Protein AF-A0A453QRU5-F1 (afdb_monomer)

pLDDT: mean 87.9, std 12.33, range [52.03, 97.94]

Foldseek 3Di:
DVVQVVQWQAADDDPDGDTHGDDDPVRQVVVCPDPPRPDDDDDDDDDDDDDDDCVVVVVDPPDDDPPDDDPCVVCVVCPPNDDDDDDQADDLPDPVQDCPPADAAPPPDPAAADDFVVGDRVSADSRNPHFDDRCGPPDPVVPVVGTPHRD

Radius of gyration: 21.02 Å; Cα contacts (8 Å, |Δi|>4): 123; chains: 1; bounding box: 49×39×52 Å

Mean predicted aligned error: 7.23 Å

Organism: Aegilops tauschii subsp. strangulata (NCBI:txid200361)

Solvent-accessible surface area (backbone atoms only — not comparable to full-atom values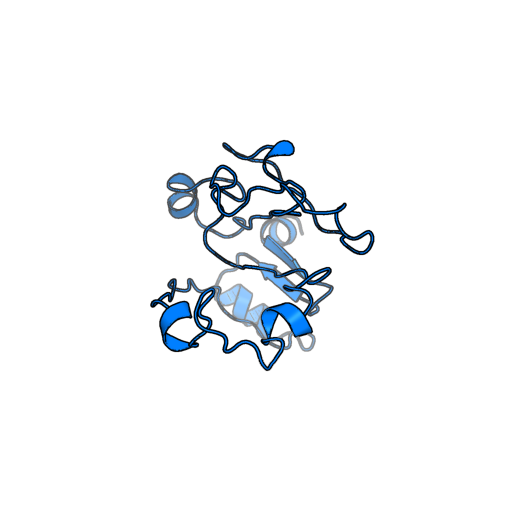): 10115 Å² total; per-residue (Å²): 110,69,64,64,60,69,27,51,61,47,79,44,76,84,92,51,83,52,69,43,64,70,68,55,70,71,54,49,57,57,52,49,68,38,91,88,44,90,80,77,78,85,90,78,89,80,83,90,84,86,74,86,58,59,81,77,64,69,73,59,95,86,72,72,66,97,85,58,80,49,70,51,65,72,51,57,71,49,66,98,62,85,86,87,83,91,74,90,52,50,71,59,88,40,76,92,46,59,39,84,91,53,62,80,68,62,87,86,67,82,73,50,55,48,60,37,56,98,28,52,72,78,56,34,50,56,56,42,69,47,38,69,67,86,64,75,90,55,59,66,77,66,50,72,80,47,59,73,23,31,54

InterPro domains:
  IPR010259 Peptidase S8 propeptide/proteinase inhibitor I9 [PF05922] (4-49)
  IPR036852 Peptidase S8/S53 domain superfamily [G3DSA:3.40.50.200] (80-151)
  IPR036852 Peptidase S8/S53 domain superfamily [SSF52743] (12-131)
  IPR037045 Peptidase S8 propeptide/proteinase inhibitor I9 superfamily [G3DSA:3.30.70.80] (1-49)
  IPR045051 Subtilisin-like protease [PTHR10795] (7-141)

Secondary structure (DSSP, 8-state):
-HHHHHHEEEEE-SSSSEEEE---HHHHHHHHTSTT-----------------TTTTT--TT---TTS--HHHHTGGGTT------SS---TTSGGG--TT--PPPTT----B--BTTB-GGG--SSS--B----TTS-HHHHHTS-SS--

Sequence (151 aa):
KDEALRSIVYSYKHGFSGFAAMLTESQAETIAKFPEVVTVKPNIFHETHTTRSWDFLDLHHNRQPAQQPGLLKKAKYGEDVIVGVIDTGIWPESRSFDDNGYGPVPARWKGKCQTGQDFNATSCNRKIIGARWYGLGISDEVLNNNYKSPR

Structure (mmCIF, N/CA/C/O backbone):
data_AF-A0A453QRU5-F1
#
_entry.id   AF-A0A453QRU5-F1
#
loop_
_atom_site.group_PDB
_atom_site.id
_atom_site.type_symbol
_atom_site.label_atom_id
_atom_site.label_alt_id
_atom_site.label_comp_id
_atom_site.label_asym_id
_atom_site.label_entity_id
_atom_site.label_seq_id
_atom_site.pdbx_PDB_ins_code
_atom_site.Cartn_x
_atom_site.Cartn_y
_atom_site.Cartn_z
_atom_site.occupancy
_atom_site.B_iso_or_equiv
_atom_site.auth_seq_id
_atom_site.auth_comp_id
_atom_site.auth_asym_id
_atom_site.auth_atom_id
_atom_site.pdbx_PDB_model_num
ATOM 1 N N . LYS A 1 1 ? -21.075 9.897 17.599 1.00 66.06 1 LYS A N 1
ATOM 2 C CA . LYS A 1 1 ? -20.902 9.817 16.123 1.00 66.06 1 LYS A CA 1
ATOM 3 C C . LYS A 1 1 ? -19.490 10.232 15.722 1.00 66.06 1 LYS A C 1
ATOM 5 O O . LYS A 1 1 ? -18.815 9.442 15.081 1.00 66.06 1 LYS A O 1
ATOM 10 N N . ASP A 1 2 ? -19.023 11.399 16.157 1.00 80.12 2 ASP A N 1
ATOM 11 C CA . ASP A 1 2 ? -17.678 11.892 15.815 1.00 80.12 2 ASP A CA 1
ATOM 12 C C . ASP A 1 2 ? -16.548 11.035 16.387 1.00 80.12 2 ASP A C 1
ATOM 14 O O . ASP A 1 2 ? -15.566 10.778 15.704 1.00 80.12 2 ASP A O 1
ATOM 18 N N . GLU A 1 3 ? -16.710 10.532 17.608 1.00 80.56 3 GLU A N 1
ATOM 19 C CA . GLU A 1 3 ? -15.751 9.615 18.230 1.00 80.56 3 GLU A CA 1
ATOM 20 C C . GLU A 1 3 ? -15.598 8.314 17.428 1.00 80.56 3 GLU A C 1
ATOM 22 O O . GLU A 1 3 ? -14.490 7.943 17.065 1.00 80.56 3 GLU A O 1
ATOM 27 N N . ALA A 1 4 ? -16.714 7.699 17.024 1.00 81.69 4 ALA A N 1
ATOM 28 C CA . ALA A 1 4 ? -16.701 6.508 16.176 1.00 81.69 4 ALA A CA 1
ATOM 29 C C . ALA A 1 4 ? -16.010 6.756 14.823 1.00 81.69 4 ALA A C 1
ATOM 31 O O . ALA A 1 4 ? -15.272 5.902 14.343 1.00 81.69 4 ALA A O 1
ATOM 32 N N . LEU A 1 5 ? -16.211 7.934 14.219 1.00 84.44 5 LEU A N 1
ATOM 33 C CA . LEU A 1 5 ? -15.529 8.306 12.976 1.00 84.44 5 LEU A CA 1
ATOM 34 C C . LEU A 1 5 ? -14.020 8.505 13.175 1.00 84.44 5 LEU A C 1
ATOM 36 O O . LEU A 1 5 ? -13.255 8.178 12.273 1.00 84.44 5 LEU A O 1
ATOM 40 N N . ARG A 1 6 ? -13.589 9.010 14.337 1.00 87.62 6 ARG A N 1
ATOM 41 C CA . ARG A 1 6 ? -12.165 9.177 14.676 1.00 87.62 6 ARG A CA 1
ATOM 42 C C . ARG A 1 6 ? -11.471 7.858 15.010 1.00 87.62 6 ARG A C 1
ATOM 44 O O . ARG A 1 6 ? -10.274 7.744 14.779 1.00 87.62 6 ARG A O 1
ATOM 51 N N . SER A 1 7 ? -12.205 6.876 15.528 1.00 91.62 7 SER A N 1
ATOM 52 C CA . SER A 1 7 ? -11.660 5.550 15.827 1.00 91.62 7 SER A CA 1
ATOM 53 C C . SER A 1 7 ? -11.362 4.726 14.575 1.00 91.62 7 SER A C 1
ATOM 55 O O . SER A 1 7 ? -10.501 3.854 14.637 1.00 91.62 7 SER A O 1
ATOM 57 N N . ILE A 1 8 ? -12.046 4.960 13.448 1.00 93.62 8 ILE A N 1
ATOM 58 C CA . ILE A 1 8 ? -11.826 4.196 12.210 1.00 93.62 8 ILE A CA 1
ATOM 59 C C . ILE A 1 8 ? -10.492 4.594 11.568 1.00 93.62 8 ILE A C 1
ATOM 61 O O . ILE A 1 8 ? -10.265 5.746 11.211 1.00 93.62 8 ILE A O 1
ATOM 65 N N . VAL A 1 9 ? -9.639 3.596 11.358 1.00 94.25 9 VAL A N 1
ATOM 66 C CA . VAL A 1 9 ? -8.303 3.716 10.763 1.00 94.25 9 VAL A CA 1
ATOM 67 C C . VAL A 1 9 ? -8.350 3.413 9.263 1.00 94.25 9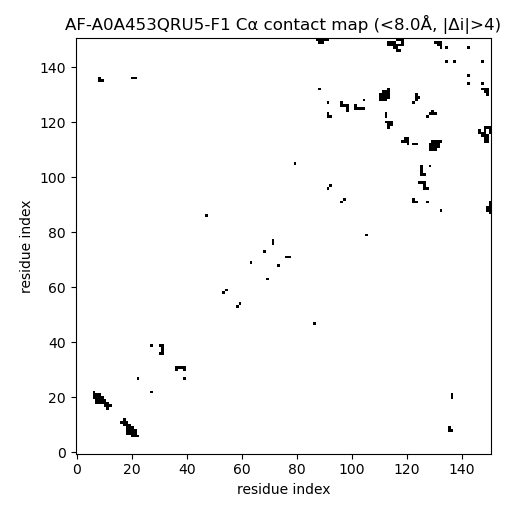 VAL A C 1
ATOM 69 O O . VAL A 1 9 ? -7.840 4.176 8.444 1.00 94.25 9 VAL A O 1
ATOM 72 N N . TYR A 1 10 ? -8.995 2.305 8.891 1.00 94.38 10 TYR A N 1
ATOM 73 C CA . TYR A 1 10 ? -9.123 1.855 7.504 1.00 94.38 10 TYR A CA 1
ATOM 74 C C . TYR A 1 10 ? -10.502 1.255 7.243 1.00 94.38 10 TYR A C 1
ATOM 76 O O . TYR A 1 10 ? -11.116 0.683 8.138 1.00 94.38 10 TYR A O 1
ATOM 84 N N . SER A 1 11 ? -10.959 1.335 5.992 1.00 94.25 11 SER A N 1
ATOM 85 C CA . SER A 1 11 ? -12.170 0.669 5.508 1.00 94.25 11 SER A CA 1
ATOM 86 C C . SER A 1 11 ? -11.838 -0.198 4.296 1.00 94.25 11 SER A C 1
ATOM 88 O O . SER A 1 11 ? -11.156 0.243 3.365 1.00 94.25 11 SER A O 1
ATOM 90 N N . TYR A 1 12 ? -12.316 -1.438 4.315 1.00 93.62 12 TYR A N 1
ATOM 91 C CA . TYR A 1 12 ? -12.047 -2.463 3.316 1.00 93.62 12 TYR A CA 1
ATOM 92 C C . TYR A 1 12 ? -13.340 -2.818 2.579 1.00 93.62 12 TYR A C 1
ATOM 94 O O . TYR A 1 12 ? -14.382 -3.026 3.198 1.00 93.62 12 TYR A O 1
ATOM 102 N N . LYS A 1 13 ? -13.262 -2.871 1.242 1.00 94.19 13 LYS A N 1
ATOM 103 C CA . LYS A 1 13 ? -14.415 -3.184 0.377 1.00 94.19 13 LYS A CA 1
ATOM 104 C C . LYS A 1 13 ? -14.139 -4.159 -0.768 1.00 94.19 13 LYS A C 1
ATOM 106 O O . LYS A 1 13 ? -15.075 -4.635 -1.393 1.00 94.19 13 LYS A O 1
ATOM 111 N N . HIS A 1 14 ? -12.870 -4.390 -1.111 1.00 88.69 14 HIS A N 1
ATOM 112 C CA . HIS A 1 14 ? -12.501 -5.137 -2.320 1.00 88.69 14 HIS A CA 1
ATOM 113 C C . HIS A 1 14 ? -12.076 -6.583 -2.044 1.00 88.69 14 HIS A C 1
ATOM 115 O O . HIS A 1 14 ? -12.428 -7.457 -2.823 1.00 88.69 14 HIS A O 1
ATOM 121 N N . GLY A 1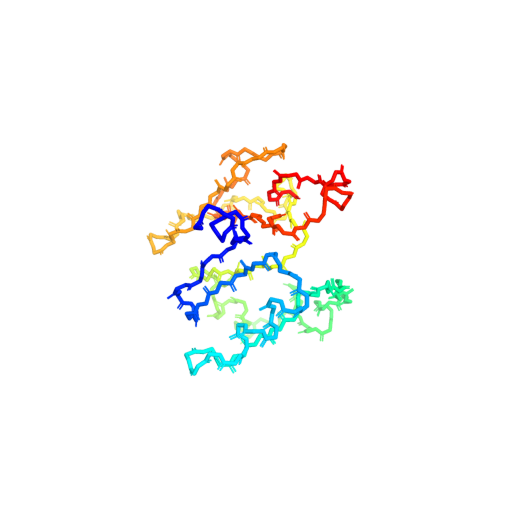 15 ? -11.326 -6.838 -0.965 1.00 88.06 15 GLY A N 1
ATOM 122 C CA . GLY A 1 15 ? -10.946 -8.201 -0.564 1.00 88.06 15 GLY A CA 1
ATOM 123 C C . GLY A 1 15 ? -11.945 -8.829 0.408 1.00 88.06 15 GLY A C 1
ATOM 124 O O . GLY A 1 15 ? -12.272 -10.003 0.306 1.00 88.06 15 GLY A O 1
ATOM 125 N N . PHE A 1 16 ? -12.453 -8.019 1.330 1.00 91.12 16 PHE A N 1
ATOM 126 C CA . PHE A 1 16 ? -13.510 -8.358 2.272 1.00 91.12 16 PHE A CA 1
ATOM 127 C C . PHE A 1 16 ? -14.221 -7.066 2.690 1.00 91.12 16 PHE A C 1
ATOM 129 O O . PHE A 1 16 ? -13.687 -5.970 2.487 1.00 91.12 16 PHE A O 1
ATOM 136 N N . SER A 1 17 ? -15.417 -7.202 3.261 1.00 95.31 17 SER A N 1
ATOM 137 C CA . SER A 1 17 ? -16.157 -6.085 3.852 1.00 95.31 17 SER A CA 1
ATOM 138 C C . SER A 1 17 ? -15.771 -5.956 5.319 1.00 95.31 17 SER A C 1
ATOM 140 O O . SER A 1 17 ? -16.009 -6.876 6.097 1.00 95.31 17 SER A O 1
ATOM 142 N N . GLY A 1 18 ? -15.151 -4.841 5.700 1.00 95.50 18 GLY A N 1
ATOM 143 C CA . GLY A 1 18 ? -14.717 -4.635 7.080 1.00 95.50 18 GLY A CA 1
ATOM 144 C C . GLY A 1 18 ? -14.012 -3.305 7.302 1.00 95.50 18 GLY A C 1
ATOM 145 O O . GLY A 1 18 ? -13.910 -2.472 6.400 1.00 95.50 18 GLY A O 1
ATOM 146 N N . PHE A 1 19 ? -13.502 -3.105 8.512 1.00 95.25 19 PHE A N 1
ATOM 147 C CA . PHE A 1 19 ? -12.741 -1.918 8.890 1.00 95.25 19 PHE A CA 1
ATOM 148 C C . PHE A 1 19 ? -11.707 -2.259 9.967 1.00 95.25 19 PHE A C 1
ATOM 150 O O . PHE A 1 19 ? -11.834 -3.265 10.661 1.00 95.25 19 PHE A O 1
ATOM 157 N N . ALA A 1 20 ? -10.687 -1.415 10.095 1.00 95.31 20 ALA A N 1
ATOM 158 C CA . ALA A 1 20 ? -9.777 -1.402 11.236 1.00 95.31 20 ALA A CA 1
ATOM 159 C C . ALA A 1 20 ? -10.091 -0.170 12.085 1.00 95.31 20 ALA A C 1
ATOM 161 O O . ALA A 1 20 ? -10.331 0.905 11.529 1.00 95.31 20 ALA A O 1
ATOM 162 N N . ALA A 1 21 ? -10.098 -0.316 13.408 1.00 95.75 21 ALA A N 1
ATOM 163 C CA . ALA A 1 21 ? -10.388 0.777 14.326 1.00 95.75 21 ALA A CA 1
ATOM 164 C C . ALA A 1 21 ? -9.571 0.679 15.618 1.00 95.75 21 ALA A C 1
ATOM 166 O O . ALA A 1 21 ? -9.268 -0.417 16.084 1.00 95.75 21 ALA A O 1
ATOM 167 N N . MET A 1 22 ? -9.266 1.837 16.202 1.00 94.31 22 MET A N 1
ATOM 168 C CA . MET A 1 22 ? -8.706 1.957 17.546 1.00 94.31 22 MET A CA 1
ATOM 169 C C . MET A 1 22 ? -9.847 1.866 18.558 1.00 94.31 22 MET A C 1
ATOM 171 O O . MET A 1 22 ? -10.704 2.751 18.613 1.00 94.31 22 MET A O 1
ATOM 175 N N . LEU A 1 23 ? -9.868 0.779 19.323 1.00 94.44 23 LEU A N 1
ATOM 176 C CA . LEU A 1 23 ? -10.936 0.440 20.258 1.00 94.44 23 LEU A CA 1
ATOM 177 C C . LEU A 1 23 ? -10.340 -0.028 21.584 1.00 94.44 23 LEU A C 1
ATOM 179 O O . LEU A 1 23 ? -9.265 -0.630 21.607 1.00 94.44 23 LEU A O 1
ATOM 183 N N . THR A 1 24 ? -11.063 0.197 22.677 1.00 95.12 24 THR A N 1
ATOM 184 C CA . THR A 1 24 ? -10.803 -0.521 23.928 1.00 95.12 24 THR A CA 1
ATOM 185 C C . THR A 1 24 ? -11.233 -1.981 23.794 1.00 95.12 24 THR A C 1
ATOM 187 O O . THR A 1 24 ? -12.058 -2.331 22.947 1.00 95.12 24 THR A O 1
ATOM 190 N N . GLU A 1 25 ? -10.728 -2.842 24.674 1.00 95.44 25 GLU A N 1
ATOM 191 C CA . GLU A 1 25 ? -11.119 -4.256 24.716 1.00 95.44 25 GLU A CA 1
ATOM 192 C C . GLU A 1 25 ? -12.639 -4.424 24.888 1.00 95.44 25 GLU A C 1
ATOM 194 O O . GLU A 1 25 ? -13.283 -5.120 24.107 1.00 95.44 25 GLU A O 1
ATOM 199 N N . SER A 1 26 ? -13.251 -3.663 25.800 1.00 96.69 26 SER A N 1
ATOM 200 C CA . SER A 1 26 ? -14.706 -3.669 26.018 1.00 96.69 26 SER A CA 1
ATOM 201 C C . SER A 1 26 ? -15.522 -3.223 24.794 1.00 96.69 26 SER A C 1
ATOM 203 O O . SER A 1 26 ? -16.605 -3.756 24.527 1.00 96.69 26 SER A O 1
ATOM 205 N N . GLN A 1 27 ? -15.016 -2.257 24.018 1.00 95.50 27 GLN A N 1
ATOM 206 C CA . GLN A 1 27 ? -15.640 -1.836 22.762 1.00 95.50 27 GLN A CA 1
ATOM 207 C C . GLN A 1 27 ? -15.528 -2.934 21.700 1.00 95.50 27 GLN A C 1
ATOM 209 O O . GLN A 1 27 ? -16.513 -3.226 21.019 1.00 95.50 27 GLN A O 1
ATOM 214 N N . ALA A 1 28 ? -14.360 -3.571 21.585 1.00 96.62 28 ALA A N 1
ATOM 215 C CA . ALA A 1 28 ? -14.134 -4.677 20.660 1.00 96.62 28 ALA A CA 1
ATOM 216 C C . ALA A 1 28 ? -15.041 -5.881 20.974 1.00 96.62 28 ALA A C 1
ATOM 218 O O . ALA A 1 28 ? -15.666 -6.423 20.062 1.00 96.62 28 ALA A O 1
ATOM 219 N N . GLU A 1 29 ? -15.201 -6.241 22.251 1.00 96.88 29 GLU A N 1
ATOM 220 C CA . GLU A 1 29 ? -16.129 -7.291 22.696 1.00 96.88 29 GLU A CA 1
ATOM 221 C C . GLU A 1 29 ? -17.589 -6.965 22.376 1.00 96.88 29 GLU A C 1
ATOM 223 O O . GLU A 1 29 ? -18.370 -7.846 22.018 1.00 96.88 29 GLU A O 1
ATOM 228 N N . THR A 1 30 ? -17.976 -5.696 22.513 1.00 96.38 30 THR A N 1
ATOM 229 C CA . THR A 1 30 ? -19.334 -5.253 22.183 1.00 96.38 30 THR A CA 1
ATOM 230 C C . THR A 1 30 ? -19.586 -5.371 20.682 1.00 96.38 30 THR A C 1
ATOM 232 O O . THR A 1 30 ? -20.622 -5.892 20.275 1.00 96.38 30 THR A O 1
ATOM 235 N N . ILE A 1 31 ? -18.624 -4.951 19.855 1.00 95.62 31 ILE A N 1
ATOM 236 C CA . ILE A 1 31 ? -18.704 -5.058 18.393 1.00 95.62 31 ILE A CA 1
ATOM 237 C C . ILE A 1 31 ? -18.735 -6.525 17.946 1.00 95.62 31 ILE A C 1
ATOM 239 O O . ILE A 1 31 ? -19.513 -6.875 17.063 1.00 95.62 31 ILE A O 1
ATOM 243 N N . ALA A 1 32 ? -17.961 -7.400 18.588 1.00 96.88 32 ALA A N 1
ATOM 244 C CA . ALA A 1 32 ? -17.925 -8.826 18.266 1.00 96.88 32 ALA A CA 1
ATOM 245 C C . ALA A 1 32 ? -19.270 -9.551 18.470 1.00 96.88 32 ALA A C 1
ATOM 247 O O . ALA A 1 32 ? -19.459 -10.635 17.926 1.00 96.88 32 ALA A O 1
ATOM 248 N N . LYS A 1 33 ? -20.201 -8.976 19.245 1.00 97.50 33 LYS A N 1
ATOM 249 C CA . LYS A 1 33 ? -21.534 -9.549 19.501 1.00 97.50 33 LYS A CA 1
ATOM 250 C C . LYS A 1 33 ? -22.569 -9.199 18.429 1.00 97.50 33 LYS A C 1
ATOM 252 O O . LYS A 1 33 ? -23.662 -9.760 18.459 1.00 97.50 33 LYS A O 1
ATOM 257 N N . PHE A 1 34 ? -22.271 -8.270 17.518 1.00 97.06 34 PHE A N 1
ATOM 258 C CA . PHE A 1 34 ? -23.209 -7.920 16.452 1.00 97.06 34 PHE A CA 1
ATOM 259 C C . PHE A 1 34 ? -23.325 -9.069 15.441 1.00 97.06 34 PHE A C 1
ATOM 261 O O . PHE A 1 34 ? -22.298 -9.587 15.004 1.00 97.06 34 PHE A O 1
ATOM 268 N N . PRO A 1 35 ? -24.546 -9.455 15.031 1.00 96.88 35 PRO A N 1
ATOM 269 C CA . PRO A 1 35 ? -24.753 -10.590 14.131 1.00 96.88 35 PRO A CA 1
ATOM 270 C C . PRO A 1 35 ? -24.112 -10.401 12.746 1.00 96.88 35 PRO A C 1
ATOM 272 O O . PRO A 1 35 ? -23.801 -11.382 12.075 1.00 96.88 35 PRO A O 1
ATOM 275 N N . GLU A 1 36 ? -23.870 -9.161 12.318 1.00 96.69 36 GLU A N 1
ATOM 276 C CA . GLU A 1 36 ? -23.186 -8.833 11.064 1.00 96.69 36 GLU A CA 1
ATOM 277 C C . GLU A 1 36 ? -21.651 -8.926 11.161 1.00 96.69 36 GLU A C 1
ATOM 279 O O . GLU A 1 36 ? -20.960 -8.888 10.138 1.00 96.69 36 GLU A O 1
ATOM 284 N N . VAL A 1 37 ? -21.094 -9.036 12.372 1.00 96.81 37 VAL A N 1
ATOM 285 C CA . VAL A 1 37 ? -19.648 -9.114 12.600 1.00 96.81 37 VAL A CA 1
ATOM 286 C C . VAL A 1 37 ? -19.212 -10.573 12.636 1.00 96.81 37 VAL A C 1
ATOM 288 O O . VAL A 1 37 ? -19.449 -11.300 13.592 1.00 96.81 37 VAL A O 1
ATOM 291 N N . VAL A 1 38 ? -18.512 -10.997 11.583 1.00 96.50 38 VAL A N 1
ATOM 292 C CA . VAL A 1 38 ? -18.022 -12.380 11.458 1.00 96.50 38 VAL A CA 1
ATOM 293 C C . VAL A 1 38 ? -16.866 -12.667 12.422 1.00 96.50 38 VAL A C 1
ATOM 295 O O . VAL A 1 38 ? -16.780 -13.749 12.996 1.00 96.50 38 VAL A O 1
ATOM 298 N N . THR A 1 39 ? -15.931 -11.726 12.577 1.00 95.88 39 THR A N 1
ATOM 299 C CA . THR A 1 39 ? -14.776 -11.872 13.472 1.00 95.88 39 THR A CA 1
ATOM 300 C C . THR A 1 39 ? -14.192 -10.511 13.836 1.00 95.88 39 THR A C 1
ATOM 302 O O . THR A 1 39 ? -14.173 -9.594 13.014 1.00 95.88 39 THR A O 1
ATOM 305 N N . VAL A 1 40 ? -13.672 -10.406 15.058 1.00 96.81 40 VAL A N 1
ATOM 306 C CA . VAL A 1 40 ? -12.813 -9.309 15.512 1.00 96.81 40 VAL A CA 1
ATOM 307 C C . VAL A 1 40 ? -11.462 -9.912 15.880 1.00 96.81 40 VAL A C 1
ATOM 309 O O . VAL A 1 40 ? -11.404 -10.910 16.597 1.00 96.81 40 VAL A O 1
ATOM 312 N N . LYS A 1 41 ? -10.375 -9.332 15.366 1.00 95.25 41 LYS A N 1
ATOM 313 C CA . LYS A 1 41 ? -9.005 -9.777 15.643 1.00 95.25 41 LYS A CA 1
ATOM 314 C C . LYS A 1 41 ? -8.141 -8.583 16.045 1.00 95.25 41 LYS A C 1
ATOM 316 O O . LYS A 1 41 ? -8.254 -7.540 15.398 1.00 95.25 41 LYS A O 1
ATOM 321 N N . PRO A 1 42 ? -7.287 -8.718 17.074 1.00 94.56 42 PRO A N 1
ATOM 322 C CA . PRO A 1 42 ? -6.352 -7.663 17.438 1.00 94.56 42 PRO A CA 1
ATOM 323 C C . PRO A 1 42 ? -5.317 -7.456 16.327 1.00 94.56 42 PRO A C 1
ATOM 325 O O . PRO A 1 42 ? -4.928 -8.402 15.639 1.00 94.56 42 PRO A O 1
ATOM 328 N N . ASN A 1 43 ? -4.866 -6.211 16.165 1.00 91.38 43 ASN A N 1
ATOM 329 C CA . ASN A 1 43 ? -3.744 -5.894 15.288 1.00 91.38 43 ASN A CA 1
ATOM 330 C C . ASN A 1 43 ? -2.441 -6.442 15.891 1.00 91.38 43 ASN A C 1
ATOM 332 O O . ASN A 1 43 ? -2.205 -6.270 17.086 1.00 91.38 43 ASN A O 1
ATOM 336 N N . ILE A 1 44 ? -1.598 -7.072 15.071 1.00 90.31 44 ILE A N 1
ATOM 337 C CA . ILE A 1 44 ? -0.323 -7.661 15.500 1.00 90.31 44 ILE A CA 1
ATOM 338 C C . ILE A 1 44 ? 0.813 -7.226 14.574 1.00 90.31 44 ILE A C 1
ATOM 340 O O . ILE A 1 44 ? 0.604 -7.009 13.381 1.00 90.31 44 ILE A O 1
ATOM 344 N N . PHE A 1 45 ? 2.022 -7.118 15.126 1.00 86.38 45 PHE A N 1
ATOM 345 C CA . PHE A 1 45 ? 3.239 -6.917 14.341 1.00 86.38 45 PHE A CA 1
ATOM 346 C C . PHE A 1 45 ? 3.788 -8.262 13.863 1.00 86.38 45 PHE A C 1
ATOM 348 O O . PHE A 1 45 ? 3.724 -9.262 14.577 1.00 86.38 45 PHE A O 1
ATOM 355 N N . HIS A 1 46 ? 4.342 -8.270 12.653 1.00 87.19 46 HIS A N 1
ATOM 356 C CA . HIS A 1 46 ? 5.010 -9.427 12.072 1.00 87.19 46 HIS A CA 1
ATOM 357 C C . HIS A 1 46 ? 6.495 -9.131 11.879 1.00 87.19 46 HIS A C 1
ATOM 359 O O . HIS A 1 46 ? 6.866 -8.019 11.508 1.00 87.19 46 HIS A O 1
ATOM 365 N N . GLU A 1 47 ? 7.331 -10.141 12.104 1.00 84.50 47 GLU A N 1
ATOM 366 C CA . GLU A 1 47 ? 8.769 -10.062 11.856 1.00 84.50 47 GLU A CA 1
ATOM 367 C C . GLU A 1 47 ? 9.094 -10.411 10.400 1.00 84.50 47 GLU A C 1
ATOM 369 O O . GLU A 1 47 ? 8.444 -11.259 9.771 1.00 84.50 47 GLU A O 1
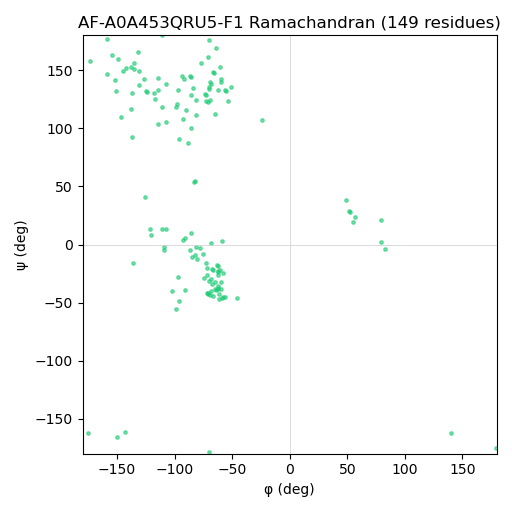ATOM 374 N N . THR A 1 48 ? 10.109 -9.746 9.852 1.00 83.06 48 THR A N 1
ATOM 375 C CA . THR A 1 48 ? 10.591 -10.008 8.499 1.00 83.06 48 THR A CA 1
ATOM 376 C C . THR A 1 48 ? 11.338 -11.336 8.461 1.00 83.06 48 THR A C 1
ATOM 378 O O . THR A 1 48 ? 12.253 -11.597 9.238 1.00 83.06 48 THR A O 1
ATOM 381 N N . HIS A 1 49 ? 10.954 -12.193 7.521 1.00 76.00 49 HIS A N 1
ATOM 382 C CA . HIS A 1 49 ? 11.579 -13.493 7.324 1.00 76.00 49 HIS A CA 1
ATOM 383 C C . HIS A 1 49 ? 12.265 -13.504 5.961 1.00 76.00 49 HIS A C 1
ATOM 385 O O . HIS A 1 49 ? 11.597 -13.640 4.939 1.00 76.00 49 HIS A O 1
ATOM 391 N N . THR A 1 50 ? 13.594 -13.382 5.914 1.00 67.44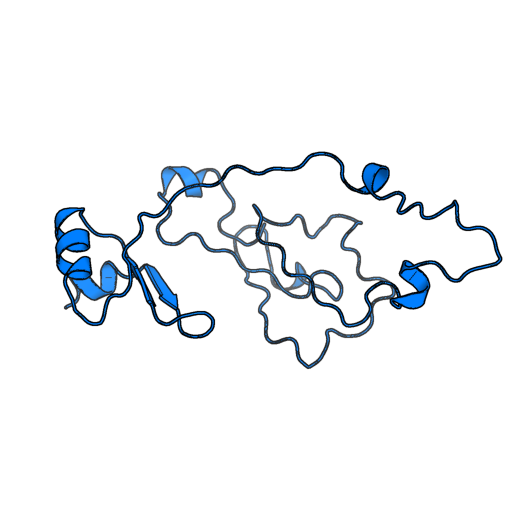 50 THR A N 1
ATOM 392 C CA . THR A 1 50 ? 14.331 -13.590 4.658 1.00 67.44 50 THR A CA 1
ATOM 393 C C . THR A 1 50 ? 15.611 -14.383 4.880 1.00 67.44 50 THR A C 1
ATOM 395 O O . THR A 1 50 ? 16.548 -13.911 5.522 1.00 67.44 50 THR A O 1
ATOM 398 N N . THR A 1 51 ? 15.685 -15.566 4.277 1.00 55.94 51 THR A N 1
ATOM 399 C CA . THR A 1 51 ? 16.923 -16.324 4.080 1.00 55.94 51 THR A CA 1
ATOM 400 C C . THR A 1 51 ? 17.071 -16.605 2.582 1.00 55.94 51 THR A C 1
ATOM 402 O O . THR A 1 51 ? 16.115 -16.970 1.905 1.00 55.94 51 THR A O 1
ATOM 405 N N . ARG A 1 52 ? 18.263 -16.321 2.041 1.00 57.84 52 ARG A N 1
ATOM 406 C CA . ARG A 1 52 ? 18.694 -16.480 0.635 1.00 57.84 52 ARG A CA 1
ATOM 407 C C . ARG A 1 52 ? 17.906 -17.538 -0.170 1.00 57.84 52 ARG A C 1
ATOM 409 O O . ARG A 1 52 ? 18.138 -18.729 0.002 1.00 57.84 52 ARG A O 1
ATOM 416 N N . SER A 1 53 ? 17.046 -17.111 -1.100 1.00 63.88 53 SER A N 1
ATOM 417 C CA . SER A 1 53 ? 16.161 -18.013 -1.861 1.00 63.88 53 SER A CA 1
ATOM 418 C C . SER A 1 53 ? 16.678 -18.420 -3.249 1.00 63.88 53 SER A C 1
ATOM 420 O O . SER A 1 53 ? 16.353 -19.502 -3.724 1.00 63.88 53 SER A O 1
ATOM 422 N N . TRP A 1 54 ? 17.489 -17.596 -3.921 1.00 60.78 54 TRP A N 1
ATOM 423 C CA . TRP A 1 54 ? 17.826 -17.825 -5.337 1.00 60.78 54 TRP A CA 1
ATOM 424 C C . TRP A 1 54 ? 18.747 -19.025 -5.580 1.00 60.78 54 TRP A C 1
ATOM 426 O O . TRP A 1 54 ? 18.482 -19.806 -6.492 1.00 60.78 54 TRP A O 1
ATOM 436 N N . ASP A 1 55 ? 19.775 -19.206 -4.744 1.00 60.09 55 ASP A N 1
ATOM 437 C CA . ASP A 1 55 ? 20.672 -20.370 -4.822 1.00 60.09 55 ASP A CA 1
ATOM 438 C C . ASP A 1 55 ? 19.925 -21.675 -4.504 1.00 60.09 55 ASP A C 1
ATOM 440 O O . ASP A 1 55 ? 20.220 -22.716 -5.081 1.00 60.09 55 ASP A O 1
ATOM 444 N N . PHE A 1 56 ? 18.919 -21.615 -3.624 1.00 65.94 56 PHE A N 1
ATOM 445 C CA . PHE A 1 56 ? 18.083 -22.763 -3.269 1.00 65.94 56 PHE A CA 1
ATOM 446 C C . PHE A 1 56 ? 17.183 -23.222 -4.429 1.00 65.94 56 PHE A C 1
ATOM 448 O O . PHE A 1 56 ? 16.872 -24.404 -4.535 1.00 65.94 56 PHE A O 1
ATOM 455 N N . LEU A 1 57 ? 16.773 -22.303 -5.311 1.00 68.00 57 LEU A N 1
ATOM 456 C CA . LEU A 1 57 ? 15.839 -22.583 -6.407 1.00 68.00 57 LEU A CA 1
ATOM 457 C C . LEU A 1 57 ? 16.521 -22.958 -7.737 1.00 68.00 57 LEU A C 1
ATOM 459 O O . LEU A 1 57 ? 15.820 -23.120 -8.734 1.00 68.00 57 LEU A O 1
ATOM 463 N N . ASP A 1 58 ? 17.857 -23.068 -7.776 1.00 65.31 58 ASP A N 1
ATOM 464 C CA . ASP A 1 58 ? 18.655 -23.402 -8.976 1.00 65.31 58 ASP A CA 1
ATOM 465 C C . ASP A 1 58 ? 18.344 -22.504 -10.200 1.00 65.31 58 ASP A C 1
ATOM 467 O O . ASP A 1 58 ? 18.486 -22.878 -11.367 1.00 65.31 58 ASP A O 1
ATOM 471 N N . LEU A 1 59 ? 17.911 -21.261 -9.949 1.00 66.56 59 LEU A N 1
ATOM 472 C CA . LEU A 1 59 ? 17.582 -20.273 -10.982 1.00 66.56 59 LEU A CA 1
ATOM 473 C C . LEU A 1 59 ? 18.851 -19.571 -11.492 1.00 66.56 59 LEU A C 1
ATOM 475 O O . LEU A 1 59 ? 18.969 -18.346 -11.478 1.00 66.56 59 LEU A O 1
ATOM 479 N N . HIS A 1 60 ? 19.833 -20.348 -11.942 1.00 62.69 60 HIS A N 1
ATOM 480 C CA . HIS A 1 60 ? 21.098 -19.814 -12.432 1.00 62.69 60 HIS A CA 1
ATOM 481 C C . HIS A 1 60 ? 20.936 -19.104 -13.784 1.00 62.69 60 HIS A C 1
ATOM 483 O O . HIS A 1 60 ? 20.568 -19.716 -14.789 1.00 62.69 60 HIS A O 1
ATOM 489 N N . HIS A 1 61 ? 21.326 -17.827 -13.846 1.00 56.88 61 HIS A N 1
ATOM 490 C CA . HIS A 1 61 ? 21.370 -17.061 -15.098 1.00 56.88 61 HIS A CA 1
ATOM 491 C C . HIS A 1 61 ? 22.347 -17.635 -16.143 1.00 56.88 61 HIS A C 1
ATOM 493 O O . HIS A 1 61 ? 22.140 -17.426 -17.335 1.00 56.88 61 HIS A O 1
ATOM 499 N N . ASN A 1 62 ? 23.364 -18.398 -15.717 1.00 55.19 62 ASN A N 1
ATOM 500 C CA . ASN A 1 62 ? 24.511 -18.770 -16.559 1.00 55.19 62 ASN A CA 1
ATOM 501 C C . ASN A 1 62 ? 24.706 -20.288 -16.765 1.00 55.19 62 ASN A C 1
ATOM 503 O O . ASN A 1 62 ? 25.736 -20.692 -17.300 1.00 55.19 62 ASN A O 1
ATOM 507 N N . ARG A 1 63 ? 23.769 -21.149 -16.334 1.00 53.00 63 ARG A N 1
ATOM 508 C CA . ARG A 1 63 ? 23.919 -22.623 -16.407 1.00 53.00 63 ARG A CA 1
ATOM 509 C C . ARG A 1 63 ? 22.770 -23.337 -17.122 1.00 53.00 63 ARG A C 1
ATOM 511 O O . ARG A 1 63 ? 22.344 -24.403 -16.693 1.00 53.00 63 ARG A O 1
ATOM 518 N N . GLN A 1 64 ? 22.256 -22.789 -18.219 1.00 55.72 64 GLN A N 1
ATOM 519 C CA . GLN A 1 64 ? 21.312 -23.550 -19.045 1.00 55.72 64 GLN A CA 1
ATOM 520 C C . GLN A 1 64 ? 22.034 -24.197 -20.233 1.00 55.72 64 GLN A C 1
ATOM 522 O O . GLN A 1 64 ? 22.631 -23.477 -21.035 1.00 55.72 64 GLN A O 1
ATOM 527 N N . PRO A 1 65 ? 21.994 -25.539 -20.370 1.00 52.03 65 PRO A N 1
ATOM 528 C CA . PRO A 1 65 ? 22.461 -26.200 -21.578 1.00 52.03 65 PRO A CA 1
ATOM 529 C C . PRO A 1 65 ? 21.656 -25.703 -22.783 1.00 52.03 65 PRO A C 1
ATOM 531 O O . PRO A 1 65 ? 20.446 -25.499 -22.694 1.00 52.03 65 PRO A O 1
ATOM 534 N N . ALA A 1 66 ? 22.328 -25.551 -23.926 1.00 57.69 66 ALA A N 1
ATOM 535 C CA . ALA A 1 66 ? 21.831 -24.932 -25.161 1.00 57.69 66 ALA A CA 1
ATOM 536 C C . ALA A 1 66 ? 20.566 -25.568 -25.795 1.00 57.69 66 ALA A C 1
ATOM 538 O O . ALA A 1 66 ? 20.148 -25.148 -26.870 1.00 57.69 66 ALA A O 1
ATOM 539 N N . GLN A 1 67 ? 19.958 -26.580 -25.170 1.00 54.47 67 GLN A N 1
ATOM 540 C CA . GLN A 1 67 ? 18.940 -27.446 -25.775 1.00 54.47 67 GLN A CA 1
ATOM 541 C C . GLN A 1 67 ? 17.512 -27.249 -25.229 1.00 54.47 67 GLN A C 1
ATOM 543 O O . GLN A 1 67 ? 16.579 -27.833 -25.771 1.00 54.47 67 GLN A O 1
ATOM 548 N N . GLN A 1 68 ? 17.289 -26.413 -24.206 1.00 55.56 68 GLN A N 1
ATOM 549 C CA . GLN A 1 68 ? 15.941 -26.104 -23.698 1.00 55.56 68 GLN A CA 1
ATOM 550 C C . GLN A 1 68 ? 15.807 -24.601 -23.412 1.00 55.56 68 GLN A C 1
ATOM 552 O O . GLN A 1 68 ? 16.651 -24.048 -22.707 1.00 55.56 68 GLN A O 1
ATOM 557 N N . PRO A 1 69 ? 14.750 -23.911 -23.888 1.00 61.38 69 PRO A N 1
ATOM 558 C CA . PRO A 1 69 ? 14.460 -22.575 -23.390 1.00 61.38 69 PRO A CA 1
ATOM 559 C C . PRO A 1 69 ? 14.084 -22.709 -21.912 1.00 61.38 69 PRO A C 1
ATOM 561 O O . PRO A 1 69 ? 13.060 -23.315 -21.586 1.00 61.38 69 PRO A O 1
ATOM 564 N N . GLY A 1 70 ? 14.922 -22.205 -21.009 1.00 74.62 70 GLY A N 1
ATOM 565 C CA . GLY A 1 70 ? 14.628 -22.287 -19.584 1.00 74.62 70 GLY A CA 1
ATOM 566 C C . GLY A 1 70 ? 13.391 -21.500 -19.181 1.00 74.62 70 GLY A C 1
ATOM 567 O O . GLY A 1 70 ? 12.859 -20.697 -19.953 1.00 74.62 70 GLY A O 1
ATOM 568 N N . LEU A 1 71 ? 12.949 -21.730 -17.943 1.00 80.00 71 LEU A N 1
ATOM 569 C CA . LEU A 1 71 ? 11.724 -21.165 -17.370 1.00 80.00 71 LEU A CA 1
ATOM 570 C C . LEU A 1 71 ? 11.577 -19.662 -17.645 1.00 80.00 71 LEU A C 1
ATOM 572 O O . LEU A 1 71 ? 10.526 -19.231 -18.105 1.00 80.00 71 LEU A O 1
ATOM 576 N N . LEU A 1 72 ? 12.649 -18.886 -17.450 1.00 78.75 72 LEU A N 1
ATOM 577 C CA . LEU A 1 72 ? 12.651 -17.441 -17.682 1.00 78.75 72 LEU A CA 1
ATOM 578 C C . LEU A 1 72 ? 12.286 -17.082 -19.126 1.00 78.75 72 LEU A C 1
ATOM 580 O O . LEU A 1 72 ? 11.419 -16.246 -19.345 1.00 78.75 72 LEU A O 1
ATOM 584 N N . LYS A 1 73 ? 12.873 -17.757 -20.119 1.00 82.00 73 LYS A N 1
ATOM 585 C CA . LYS A 1 73 ? 12.564 -17.497 -21.531 1.00 82.00 73 LYS A CA 1
ATOM 586 C C . LYS A 1 73 ? 11.139 -17.936 -21.882 1.00 82.00 73 LYS A C 1
ATOM 588 O O . LYS A 1 73 ? 10.443 -17.212 -22.588 1.00 82.00 73 LYS A O 1
ATOM 593 N N . LYS A 1 74 ? 10.684 -19.085 -21.364 1.00 85.00 74 LYS A N 1
ATOM 594 C CA . LYS A 1 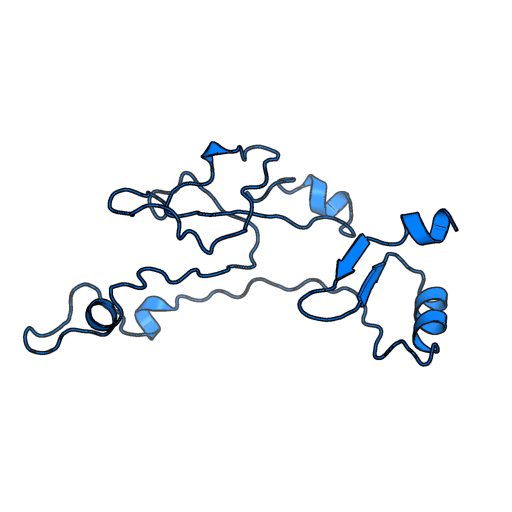74 ? 9.303 -19.575 -21.555 1.00 85.00 74 LYS A CA 1
ATOM 595 C C . LYS A 1 74 ? 8.262 -18.627 -20.946 1.00 85.00 74 LYS A C 1
ATOM 597 O O . LYS A 1 74 ? 7.222 -18.405 -21.554 1.00 85.00 74 LYS A O 1
ATOM 602 N N . ALA A 1 75 ? 8.565 -18.034 -19.794 1.00 84.94 75 ALA A N 1
ATOM 603 C CA . ALA A 1 75 ? 7.712 -17.072 -19.100 1.00 84.94 75 ALA A CA 1
ATOM 604 C C . ALA A 1 75 ? 7.891 -15.623 -19.590 1.00 84.94 75 ALA A C 1
ATOM 606 O O . ALA A 1 75 ? 7.413 -14.703 -18.929 1.00 84.94 75 ALA A O 1
ATOM 607 N N . LYS A 1 76 ? 8.621 -15.396 -20.695 1.00 86.75 76 LYS A N 1
ATOM 608 C CA . LYS A 1 76 ? 8.974 -14.054 -21.193 1.00 86.75 76 LYS A CA 1
ATOM 609 C C . LYS A 1 76 ? 9.553 -13.143 -20.103 1.00 86.75 76 LYS A C 1
ATOM 611 O O . LYS A 1 76 ? 9.246 -11.963 -20.031 1.00 86.75 76 LYS A O 1
ATOM 616 N N . TYR A 1 77 ? 10.358 -13.711 -19.212 1.00 84.19 77 TYR A N 1
ATOM 617 C CA . TYR A 1 77 ? 10.985 -13.021 -18.084 1.00 84.19 77 TYR A CA 1
ATOM 618 C C . TYR A 1 77 ? 9.987 -12.313 -17.145 1.00 84.19 77 TYR A C 1
ATOM 620 O O . TYR A 1 77 ? 10.367 -11.390 -16.430 1.00 84.19 77 TYR A O 1
ATOM 628 N N . GLY A 1 78 ? 8.723 -12.755 -17.121 1.00 86.69 78 GLY A N 1
ATOM 629 C CA . GLY A 1 78 ? 7.666 -12.126 -16.328 1.00 86.69 78 GLY A CA 1
ATOM 630 C C . GLY A 1 78 ? 7.077 -10.864 -16.964 1.00 86.69 78 GLY A C 1
ATOM 631 O O . GLY A 1 78 ? 6.503 -10.044 -16.251 1.00 86.69 78 GLY A O 1
ATOM 632 N N . GLU A 1 79 ? 7.218 -10.685 -18.281 1.00 84.75 79 GLU A N 1
ATOM 633 C CA . GLU A 1 79 ? 6.567 -9.601 -19.022 1.00 84.75 79 GLU A CA 1
ATOM 634 C C . GLU A 1 79 ? 5.054 -9.546 -18.729 1.00 84.75 79 GLU A C 1
ATOM 636 O O . GLU A 1 79 ? 4.380 -10.574 -18.677 1.00 84.75 79 GLU A O 1
ATOM 641 N N . ASP A 1 80 ? 4.534 -8.331 -18.513 1.00 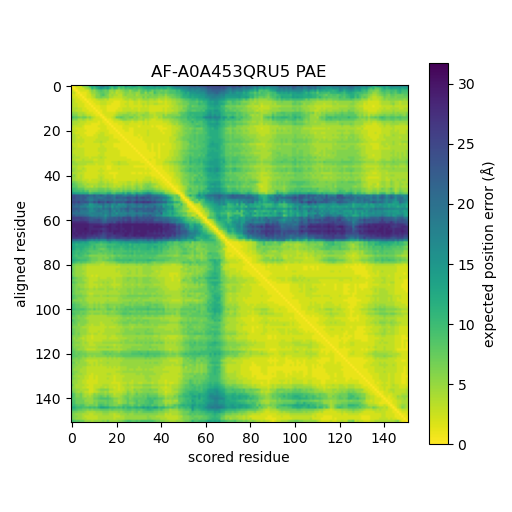87.25 80 ASP A N 1
ATOM 642 C CA . ASP A 1 80 ? 3.143 -8.046 -18.118 1.00 87.25 80 ASP A CA 1
ATOM 643 C C . ASP A 1 80 ? 2.673 -8.773 -16.839 1.00 87.25 80 ASP A C 1
ATOM 645 O O . ASP A 1 80 ? 1.479 -8.858 -16.554 1.00 87.25 80 ASP A O 1
ATOM 649 N N . VAL A 1 81 ? 3.591 -9.251 -15.997 1.00 93.12 81 VAL A N 1
ATOM 650 C CA . VAL A 1 81 ? 3.282 -9.681 -14.628 1.00 93.12 81 VAL A CA 1
ATOM 651 C C . VAL A 1 81 ? 3.595 -8.539 -13.668 1.00 93.12 81 VAL A C 1
ATOM 653 O O . VAL A 1 81 ? 4.655 -7.922 -13.725 1.00 93.12 81 VAL A O 1
ATOM 656 N N . ILE A 1 82 ? 2.662 -8.256 -12.757 1.00 95.88 82 ILE A N 1
ATOM 657 C CA . ILE A 1 82 ? 2.845 -7.257 -11.701 1.00 95.88 82 ILE A CA 1
ATOM 658 C C . ILE A 1 82 ? 2.942 -8.006 -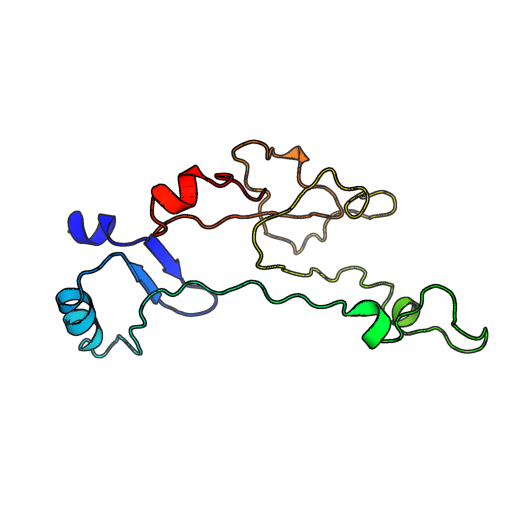10.380 1.00 95.88 82 ILE A C 1
ATOM 660 O O . ILE A 1 82 ? 1.996 -8.686 -9.986 1.00 95.88 82 ILE A O 1
ATOM 664 N N . VAL A 1 83 ? 4.081 -7.872 -9.705 1.00 96.25 83 VAL A N 1
ATOM 665 C CA . VAL A 1 83 ? 4.321 -8.480 -8.395 1.00 96.25 83 VAL A CA 1
ATOM 666 C C . VAL A 1 83 ? 4.083 -7.425 -7.322 1.00 96.25 83 VAL A C 1
ATOM 668 O O . VAL A 1 83 ? 4.751 -6.394 -7.303 1.00 96.25 83 VAL A O 1
ATOM 671 N N . GLY A 1 84 ? 3.113 -7.674 -6.443 1.00 96.19 84 GLY A N 1
ATOM 672 C CA . GLY A 1 84 ? 2.913 -6.875 -5.237 1.00 96.19 84 GLY A CA 1
ATOM 673 C C . GLY A 1 84 ? 3.802 -7.394 -4.113 1.00 96.19 84 GLY A C 1
ATOM 674 O O . GLY A 1 84 ? 3.776 -8.586 -3.820 1.00 96.19 84 GLY A O 1
ATOM 675 N N . VAL A 1 85 ? 4.566 -6.501 -3.488 1.00 95.62 85 VAL A N 1
ATOM 676 C CA . VAL A 1 85 ? 5.435 -6.809 -2.348 1.00 95.62 85 VAL A CA 1
ATOM 677 C C . VAL A 1 85 ? 4.936 -6.006 -1.148 1.00 95.62 85 VAL A C 1
ATOM 679 O O . VAL A 1 85 ? 4.766 -4.793 -1.252 1.00 95.62 85 VAL A O 1
ATOM 682 N N . ILE A 1 86 ? 4.646 -6.693 -0.041 1.00 93.25 86 ILE A N 1
ATOM 683 C CA . ILE A 1 86 ? 4.265 -6.084 1.240 1.00 93.25 86 ILE A CA 1
ATOM 684 C C . ILE A 1 86 ? 5.466 -6.260 2.161 1.00 93.25 86 ILE A C 1
ATOM 686 O O . ILE A 1 86 ? 5.742 -7.376 2.588 1.00 93.25 86 ILE A O 1
ATOM 690 N N . ASP A 1 87 ? 6.191 -5.176 2.401 1.00 91.50 87 ASP A N 1
ATOM 691 C CA . ASP A 1 87 ? 7.473 -5.183 3.109 1.00 91.50 87 ASP A CA 1
ATOM 692 C C . ASP A 1 87 ? 7.665 -3.844 3.843 1.00 91.50 87 ASP A C 1
ATOM 694 O O . ASP A 1 87 ? 6.711 -3.072 3.992 1.00 91.50 87 ASP A O 1
ATOM 698 N N . THR A 1 88 ? 8.879 -3.553 4.301 1.00 91.00 88 THR A N 1
ATOM 699 C CA . THR A 1 88 ? 9.213 -2.358 5.082 1.00 91.00 88 THR A CA 1
ATOM 700 C C . THR A 1 88 ? 9.433 -1.103 4.242 1.00 91.00 88 THR A C 1
ATOM 702 O O . THR A 1 88 ? 9.693 -0.055 4.816 1.00 91.00 88 THR A O 1
ATOM 705 N N . GLY A 1 89 ? 9.350 -1.194 2.914 1.00 94.06 89 GLY A N 1
ATOM 706 C CA . GLY A 1 89 ? 9.565 -0.065 2.011 1.00 94.06 89 GLY A CA 1
ATOM 707 C C . GLY A 1 89 ? 10.342 -0.453 0.758 1.00 94.06 89 GLY A C 1
ATOM 708 O O . GLY A 1 89 ? 10.424 -1.631 0.393 1.00 94.06 89 GLY A O 1
ATOM 709 N N . ILE A 1 90 ? 10.896 0.541 0.071 1.00 96.06 90 ILE A N 1
ATOM 710 C CA . ILE A 1 90 ? 11.717 0.341 -1.123 1.00 96.06 90 ILE A CA 1
ATOM 711 C C . ILE A 1 90 ? 12.735 1.468 -1.275 1.00 96.06 90 ILE A C 1
ATOM 713 O O . ILE A 1 90 ? 12.433 2.642 -1.090 1.00 96.06 90 ILE A O 1
ATOM 717 N N . TRP A 1 91 ? 13.943 1.112 -1.711 1.00 96.38 91 TRP A N 1
ATOM 718 C CA . TRP A 1 91 ? 14.985 2.068 -2.084 1.00 96.38 91 TRP A CA 1
ATOM 719 C C . TRP A 1 91 ? 14.973 2.290 -3.606 1.00 96.38 91 TRP A C 1
ATOM 721 O O . TRP A 1 91 ? 15.625 1.525 -4.329 1.00 96.38 91 TRP A O 1
ATOM 731 N N . PRO A 1 92 ? 14.221 3.279 -4.132 1.00 95.81 92 PRO A N 1
ATOM 732 C CA . PRO A 1 92 ? 13.964 3.390 -5.567 1.00 95.81 92 PRO A CA 1
ATOM 733 C C . PRO A 1 92 ? 15.221 3.717 -6.379 1.00 95.81 92 PRO A C 1
ATOM 735 O O . PRO A 1 92 ? 15.280 3.402 -7.563 1.00 95.81 92 PRO A O 1
ATOM 738 N N . GLU A 1 93 ? 16.252 4.295 -5.756 1.00 95.19 93 GLU A N 1
ATOM 739 C CA . GLU A 1 93 ? 17.498 4.671 -6.433 1.00 95.19 93 GLU A CA 1
ATOM 740 C C . GLU A 1 93 ? 18.439 3.475 -6.682 1.00 95.19 93 GLU A C 1
ATOM 742 O O . GLU A 1 93 ? 19.516 3.626 -7.263 1.00 95.19 93 GLU A O 1
ATOM 747 N N . SER A 1 94 ? 18.072 2.275 -6.222 1.00 96.69 94 SER A N 1
ATOM 748 C CA . SER A 1 94 ? 18.882 1.075 -6.417 1.00 96.69 94 SER A CA 1
ATOM 749 C C . SER A 1 94 ? 18.901 0.672 -7.890 1.00 96.69 94 SER A C 1
ATOM 751 O O . SER A 1 94 ? 17.862 0.617 -8.546 1.00 96.69 94 SER A O 1
ATOM 753 N N . ARG A 1 95 ? 20.078 0.280 -8.401 1.00 96.00 95 ARG A N 1
ATOM 754 C CA . ARG A 1 95 ? 20.235 -0.194 -9.790 1.00 96.00 95 ARG A CA 1
ATOM 755 C C . ARG A 1 95 ? 19.349 -1.397 -10.125 1.00 96.00 95 ARG A C 1
ATOM 757 O O . ARG A 1 95 ? 19.014 -1.587 -11.286 1.00 96.00 95 ARG A O 1
ATOM 764 N N . SER A 1 96 ? 18.940 -2.188 -9.131 1.00 94.62 96 SER A N 1
ATOM 765 C CA . SER A 1 96 ? 18.004 -3.308 -9.319 1.00 94.62 96 SER A CA 1
ATOM 766 C C . SER A 1 96 ? 16.615 -2.872 -9.803 1.00 94.62 96 SER A C 1
ATOM 768 O O . SER A 1 96 ? 15.845 -3.703 -10.291 1.00 94.62 96 SER A O 1
ATOM 770 N N . PHE A 1 97 ? 16.288 -1.585 -9.657 1.00 95.88 97 PHE A N 1
ATOM 771 C CA . PHE A 1 97 ? 15.019 -0.987 -10.059 1.00 95.88 97 PHE A CA 1
ATOM 772 C C . PHE A 1 97 ? 15.148 -0.024 -11.246 1.00 95.88 97 PHE A C 1
ATOM 774 O O . PHE A 1 97 ? 14.212 0.722 -11.539 1.00 95.88 97 PHE A O 1
ATOM 781 N N . ASP A 1 98 ? 16.288 -0.054 -11.938 1.00 95.69 98 ASP A N 1
ATOM 782 C CA . ASP A 1 98 ? 16.460 0.635 -13.210 1.00 95.69 98 ASP A CA 1
ATOM 783 C C . ASP A 1 98 ? 15.446 0.119 -14.245 1.00 95.69 98 ASP A C 1
ATOM 785 O O . ASP A 1 98 ? 15.127 -1.074 -14.296 1.00 95.69 98 ASP A O 1
ATOM 789 N N . ASP A 1 99 ? 14.902 1.036 -15.043 1.00 95.31 99 ASP A N 1
ATOM 790 C CA . ASP A 1 99 ? 13.811 0.746 -15.972 1.00 95.31 99 ASP A CA 1
ATOM 791 C C . ASP A 1 99 ? 14.239 0.734 -17.448 1.00 95.31 99 ASP A C 1
ATOM 793 O O . ASP A 1 99 ? 13.388 0.701 -18.351 1.00 95.31 99 ASP A O 1
ATOM 797 N N . ASN A 1 100 ? 15.549 0.715 -17.722 1.00 95.50 100 ASN A N 1
ATOM 798 C CA . ASN A 1 100 ? 16.048 0.569 -19.084 1.00 95.50 100 ASN A CA 1
ATOM 799 C C . ASN A 1 100 ? 15.609 -0.780 -19.670 1.00 95.50 100 ASN A C 1
ATOM 801 O O . ASN A 1 100 ? 15.712 -1.831 -19.041 1.00 95.50 100 ASN A O 1
ATOM 805 N N . GLY A 1 101 ? 15.086 -0.743 -20.896 1.00 91.44 101 GLY A N 1
ATOM 806 C CA . GLY A 1 101 ? 14.534 -1.921 -21.572 1.00 91.44 101 GLY A CA 1
ATOM 807 C C . GLY A 1 101 ? 13.089 -2.273 -21.196 1.00 91.44 101 GLY A C 1
ATOM 808 O O . GLY A 1 101 ? 12.522 -3.166 -21.820 1.00 91.44 101 GLY A O 1
ATOM 809 N N . TYR A 1 102 ? 12.461 -1.569 -20.244 1.00 92.12 102 TYR A N 1
ATOM 810 C CA . TYR A 1 102 ? 11.035 -1.747 -19.944 1.00 92.12 102 TYR A CA 1
ATOM 811 C C . TYR A 1 102 ? 10.154 -0.924 -20.887 1.00 92.12 102 TYR A C 1
ATOM 813 O O . TYR A 1 102 ? 10.389 0.270 -21.103 1.00 92.12 102 TYR A O 1
ATOM 821 N N . GLY A 1 103 ? 9.098 -1.564 -21.397 1.00 92.19 103 GLY A N 1
ATOM 822 C CA . GLY A 1 103 ? 7.997 -0.906 -22.098 1.00 92.19 103 GLY A CA 1
ATOM 823 C C . GLY A 1 103 ? 7.116 -0.059 -21.166 1.00 92.19 103 GLY A C 1
ATOM 824 O O . GLY A 1 103 ? 7.397 0.052 -19.970 1.00 92.19 103 GLY A O 1
ATOM 825 N N . PRO A 1 104 ? 6.047 0.565 -21.690 1.00 94.25 104 PRO A N 1
ATOM 826 C CA . PRO A 1 104 ? 5.136 1.366 -20.879 1.00 94.25 104 PRO A CA 1
ATOM 827 C C . PRO A 1 104 ? 4.468 0.528 -19.781 1.00 94.25 104 PRO A C 1
ATOM 829 O O . PRO A 1 104 ? 4.255 -0.674 -19.934 1.00 94.25 104 PRO A O 1
ATOM 832 N N . VAL A 1 105 ? 4.091 1.188 -18.683 1.00 95.12 105 VAL A N 1
ATOM 833 C CA . VAL A 1 105 ? 3.323 0.557 -17.602 1.00 95.12 105 VAL A CA 1
ATOM 834 C C . VAL A 1 105 ? 2.024 -0.034 -18.174 1.00 95.12 105 VAL A C 1
ATOM 836 O O . VAL A 1 105 ? 1.334 0.668 -18.920 1.00 95.12 105 VAL A O 1
ATOM 839 N N . PRO A 1 106 ? 1.654 -1.289 -17.840 1.00 95.44 106 PRO A N 1
ATOM 840 C CA . PRO A 1 106 ? 0.450 -1.914 -18.379 1.00 95.44 106 PRO A CA 1
ATOM 841 C C . PRO A 1 106 ? -0.801 -1.067 -18.128 1.00 95.44 106 PRO A C 1
ATOM 843 O O . PRO A 1 106 ? -1.071 -0.680 -16.994 1.00 95.44 106 PRO A O 1
ATOM 846 N N . ALA A 1 107 ? -1.626 -0.843 -19.156 1.00 95.56 107 ALA A N 1
ATOM 847 C CA . ALA A 1 107 ? -2.814 0.020 -19.064 1.00 95.56 107 ALA A CA 1
ATOM 848 C C . ALA A 1 107 ? -3.857 -0.453 -18.027 1.00 95.56 107 ALA A C 1
ATOM 850 O O . ALA A 1 107 ? -4.672 0.328 -17.540 1.00 95.56 107 ALA A O 1
ATOM 851 N N . ARG A 1 108 ? -3.828 -1.743 -17.667 1.00 96.12 108 ARG A N 1
ATOM 852 C CA . ARG A 1 108 ? -4.665 -2.328 -16.607 1.00 96.12 108 ARG A CA 1
ATOM 853 C C . ARG A 1 108 ? -4.231 -1.929 -15.192 1.00 96.12 108 ARG A C 1
ATOM 855 O O . ARG A 1 108 ? -4.993 -2.145 -14.250 1.00 96.12 108 ARG A O 1
ATOM 862 N N . TRP A 1 109 ? -3.020 -1.397 -15.019 1.00 97.00 109 TRP A N 1
ATOM 863 C CA . TRP A 1 109 ? -2.520 -0.952 -13.725 1.00 97.00 109 TRP A CA 1
ATOM 864 C C . TRP A 1 109 ? -3.268 0.297 -13.259 1.00 97.00 109 TRP A C 1
ATOM 866 O O . TRP A 1 109 ? -3.320 1.309 -13.948 1.00 97.00 109 TRP A O 1
ATOM 876 N N . LYS A 1 110 ? -3.844 0.219 -12.057 1.00 96.00 110 LYS A N 1
ATOM 877 C CA . LYS A 1 110 ? -4.596 1.313 -11.416 1.00 96.00 110 LYS A CA 1
ATOM 878 C C . LYS A 1 110 ? -4.001 1.718 -10.067 1.00 96.00 110 LYS A C 1
ATOM 880 O O . LYS A 1 110 ? -4.665 2.367 -9.260 1.00 96.00 110 LYS A O 1
ATOM 885 N N . GLY A 1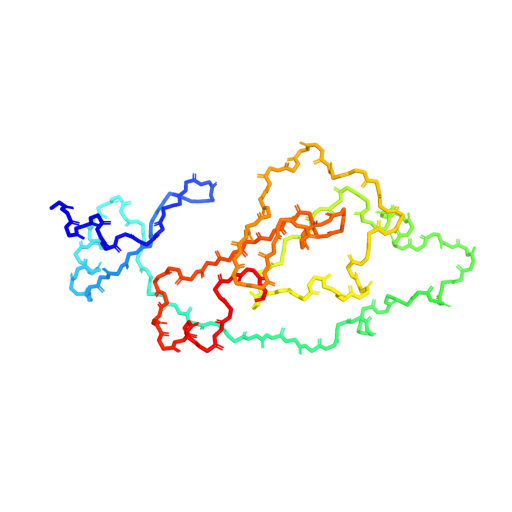 111 ? -2.781 1.263 -9.784 1.00 95.31 111 GLY A N 1
ATOM 886 C CA . GLY A 1 111 ? -2.078 1.629 -8.565 1.00 95.31 111 GLY A CA 1
ATOM 887 C C . GLY A 1 111 ? -1.638 3.089 -8.584 1.00 95.31 111 GLY A C 1
ATOM 888 O O . GLY A 1 111 ? -1.815 3.813 -9.560 1.00 95.31 111 GLY A O 1
ATOM 889 N N . LYS A 1 112 ? -1.066 3.531 -7.467 1.00 96.00 112 LYS A N 1
ATOM 890 C CA . LYS A 1 112 ? -0.615 4.910 -7.279 1.00 96.00 112 LYS A CA 1
ATOM 891 C C . LYS A 1 112 ? 0.841 4.904 -6.837 1.00 96.00 112 LYS A C 1
ATOM 893 O O . LYS A 1 112 ? 1.221 4.068 -6.022 1.00 96.00 112 LYS A O 1
ATOM 898 N N . CYS A 1 113 ? 1.612 5.867 -7.329 1.00 97.56 113 CYS A N 1
ATOM 899 C CA . CYS A 1 113 ? 2.867 6.263 -6.708 1.00 97.56 113 CYS A CA 1
ATOM 900 C C . CYS A 1 113 ? 2.560 7.301 -5.624 1.00 97.56 113 CYS A C 1
ATOM 902 O O . CYS A 1 113 ? 2.227 8.450 -5.926 1.00 97.56 113 CYS A O 1
ATOM 904 N N . GLN A 1 114 ? 2.520 6.877 -4.364 1.00 97.81 114 GLN A N 1
ATOM 905 C CA . GLN A 1 114 ? 2.232 7.773 -3.251 1.00 97.81 114 GLN A CA 1
ATOM 906 C C . GLN A 1 114 ? 3.497 8.530 -2.858 1.00 97.81 114 GLN A C 1
ATOM 908 O O . GLN A 1 114 ? 4.505 7.926 -2.522 1.00 97.81 114 GLN A O 1
ATOM 913 N N . THR A 1 115 ? 3.417 9.856 -2.865 1.00 96.94 115 THR A N 1
ATOM 914 C CA . THR A 1 115 ? 4.495 10.726 -2.398 1.00 96.94 115 THR A CA 1
ATOM 915 C C . THR A 1 115 ? 4.544 10.777 -0.871 1.00 96.94 115 THR A C 1
ATOM 917 O O . THR A 1 115 ? 3.526 10.572 -0.199 1.00 96.94 115 THR A O 1
ATOM 920 N N . GLY A 1 116 ? 5.707 11.111 -0.326 1.00 95.31 116 GLY A N 1
ATOM 921 C CA . GLY A 1 116 ? 5.934 11.320 1.099 1.00 95.31 116 GLY A CA 1
ATOM 922 C C . GLY A 1 116 ? 7.354 11.814 1.361 1.00 95.31 116 GLY A C 1
ATOM 923 O O . GLY A 1 116 ? 8.030 12.292 0.451 1.00 95.31 116 GLY A O 1
ATOM 924 N N . GLN A 1 117 ? 7.800 11.694 2.608 1.00 95.50 117 GLN A N 1
ATOM 925 C CA . GLN A 1 117 ? 9.178 11.988 3.003 1.00 95.50 117 GLN A CA 1
ATOM 926 C C . GLN A 1 117 ? 10.179 11.206 2.136 1.00 95.50 117 GLN A C 1
ATOM 928 O O . GLN A 1 117 ? 10.092 9.982 2.057 1.00 95.50 117 GLN A O 1
ATOM 933 N N . ASP A 1 118 ? 11.100 11.911 1.480 1.00 94.69 118 ASP A N 1
ATOM 934 C CA . ASP A 1 118 ? 12.166 11.341 0.638 1.00 94.69 118 ASP A CA 1
ATOM 935 C C . ASP A 1 118 ? 11.680 10.334 -0.425 1.00 94.69 118 ASP A C 1
ATOM 937 O O . ASP A 1 118 ? 12.405 9.423 -0.833 1.00 94.69 118 ASP A O 1
ATOM 941 N N . PHE A 1 119 ? 10.433 10.506 -0.879 1.00 97.12 119 PHE A N 1
ATOM 942 C CA . PHE A 1 119 ? 9.804 9.695 -1.916 1.00 97.12 119 PHE A CA 1
ATOM 943 C C . PHE A 1 119 ? 8.851 10.566 -2.741 1.00 97.12 119 PHE A C 1
ATOM 945 O O . PHE A 1 119 ? 7.796 11.001 -2.267 1.00 97.12 119 PHE A O 1
ATOM 952 N N . ASN A 1 120 ? 9.211 10.851 -3.988 1.00 96.00 120 ASN A N 1
ATOM 953 C CA . ASN A 1 120 ? 8.470 11.775 -4.844 1.00 96.00 120 ASN A CA 1
ATOM 954 C C . ASN A 1 120 ? 7.774 11.035 -6.000 1.00 96.00 120 ASN A C 1
ATOM 956 O O . ASN A 1 120 ? 7.850 9.816 -6.125 1.00 96.00 120 ASN A O 1
ATOM 960 N N . ALA A 1 121 ? 7.059 11.770 -6.856 1.00 93.00 121 ALA A N 1
ATOM 961 C CA . ALA A 1 121 ? 6.324 11.164 -7.968 1.00 93.00 121 ALA A CA 1
ATOM 962 C C . ALA A 1 121 ? 7.240 10.447 -8.982 1.00 93.00 121 ALA A C 1
ATOM 964 O O . ALA A 1 121 ? 6.794 9.511 -9.638 1.00 93.00 121 ALA A O 1
ATOM 965 N N . THR A 1 122 ? 8.507 10.864 -9.085 1.00 94.19 122 THR A N 1
ATOM 966 C CA . THR A 1 122 ? 9.519 10.255 -9.964 1.00 94.19 122 THR A CA 1
ATOM 967 C C . THR A 1 122 ? 10.252 9.073 -9.329 1.00 94.19 122 THR A C 1
ATOM 969 O O . THR A 1 122 ? 11.031 8.413 -10.006 1.00 94.19 122 THR A O 1
ATOM 972 N N . SER A 1 123 ? 9.997 8.768 -8.051 1.00 97.00 123 SER A N 1
ATOM 973 C CA . SER A 1 123 ? 10.509 7.558 -7.394 1.00 97.00 123 SER A CA 1
ATOM 974 C C . SER A 1 123 ? 9.881 6.277 -7.960 1.00 97.00 123 SER A C 1
ATOM 976 O O . SER A 1 123 ? 10.461 5.203 -7.833 1.00 97.00 123 SER A O 1
ATOM 978 N N . CYS A 1 124 ? 8.714 6.378 -8.606 1.00 97.75 124 CYS A N 1
ATOM 979 C CA . CYS A 1 124 ? 8.170 5.312 -9.442 1.00 97.75 124 CYS A CA 1
ATOM 980 C C . CYS A 1 124 ? 8.571 5.521 -10.904 1.00 97.75 124 CYS A C 1
ATOM 982 O O . CYS A 1 124 ? 8.612 6.647 -11.400 1.00 97.75 124 CYS A O 1
ATOM 984 N N . ASN A 1 125 ? 8.812 4.421 -11.605 1.00 96.81 125 ASN A N 1
ATOM 985 C CA . ASN A 1 125 ? 9.258 4.387 -12.995 1.00 96.81 125 ASN A CA 1
ATOM 986 C C . ASN A 1 125 ? 8.593 3.200 -13.731 1.00 96.81 125 ASN A C 1
ATOM 988 O O . ASN A 1 125 ? 7.568 2.684 -13.275 1.00 96.81 125 ASN A O 1
ATOM 992 N N . ARG A 1 126 ? 9.125 2.746 -14.876 1.00 96.38 126 ARG A N 1
ATOM 993 C CA . ARG A 1 126 ? 8.539 1.597 -15.606 1.00 96.38 126 ARG A CA 1
ATOM 994 C C . ARG A 1 126 ? 8.835 0.235 -14.949 1.00 96.38 126 ARG A C 1
ATOM 996 O O . ARG A 1 126 ? 8.230 -0.761 -15.339 1.00 96.38 126 ARG A O 1
ATOM 1003 N N . LYS A 1 127 ? 9.700 0.192 -13.927 1.00 95.69 127 LYS A N 1
ATOM 1004 C CA . LYS A 1 127 ? 10.011 -0.984 -13.096 1.00 95.69 127 LYS A CA 1
ATOM 1005 C C . LYS A 1 127 ? 9.252 -0.971 -11.762 1.00 95.69 127 LYS A C 1
ATOM 1007 O O . LYS A 1 127 ? 8.520 -1.916 -11.471 1.00 95.69 127 LYS A O 1
ATOM 1012 N N . ILE A 1 128 ? 9.383 0.090 -10.965 1.00 97.25 128 ILE A N 1
ATOM 1013 C CA . ILE A 1 128 ? 8.555 0.350 -9.777 1.00 97.25 128 ILE A CA 1
ATOM 1014 C C . ILE A 1 128 ? 7.331 1.131 -10.241 1.00 97.25 128 ILE A C 1
ATOM 1016 O O . ILE A 1 128 ? 7.325 2.356 -10.244 1.00 97.25 128 ILE A O 1
ATOM 1020 N N . ILE A 1 129 ? 6.281 0.426 -10.653 1.00 97.19 129 ILE A N 1
ATOM 1021 C CA . ILE A 1 129 ? 5.113 1.065 -11.281 1.00 97.19 129 ILE A CA 1
ATOM 1022 C C . ILE A 1 129 ? 4.112 1.661 -10.275 1.00 97.19 129 ILE A C 1
ATOM 1024 O O . ILE A 1 129 ? 3.176 2.372 -10.648 1.00 97.19 129 ILE A O 1
ATOM 1028 N N . GLY A 1 130 ? 4.288 1.387 -8.984 1.00 97.88 130 GLY A N 1
ATOM 1029 C CA . GLY A 1 130 ? 3.569 2.060 -7.912 1.00 97.88 130 GLY A CA 1
ATOM 1030 C C . GLY A 1 130 ? 4.090 1.666 -6.540 1.00 97.88 130 GLY A C 1
ATOM 1031 O O . GLY A 1 130 ? 4.712 0.622 -6.372 1.00 97.88 130 GLY A O 1
ATOM 1032 N N . ALA A 1 131 ? 3.829 2.533 -5.571 1.00 97.94 131 ALA A N 1
ATOM 1033 C CA . ALA A 1 131 ? 4.352 2.427 -4.221 1.00 97.94 131 ALA A CA 1
ATOM 1034 C C . ALA A 1 131 ? 3.356 3.076 -3.259 1.00 97.94 131 ALA A C 1
ATOM 1036 O O . ALA A 1 131 ? 2.844 4.172 -3.514 1.00 97.94 131 ALA A O 1
ATOM 1037 N N . ARG A 1 132 ? 3.034 2.376 -2.174 1.00 96.88 132 ARG A N 1
ATOM 1038 C CA . ARG A 1 132 ? 2.074 2.794 -1.147 1.00 96.88 132 ARG A CA 1
ATOM 1039 C C . ARG A 1 132 ? 2.650 2.448 0.212 1.00 96.88 132 ARG A C 1
ATOM 1041 O O . ARG A 1 132 ? 3.400 1.489 0.325 1.00 96.88 132 ARG A O 1
ATOM 1048 N N . TRP A 1 133 ? 2.241 3.199 1.222 1.00 94.88 133 TRP A N 1
ATOM 1049 C CA . TRP A 1 133 ? 2.572 2.902 2.608 1.00 94.88 133 TRP A CA 1
ATOM 1050 C C . TRP A 1 133 ? 1.335 3.064 3.490 1.00 94.88 133 TRP A C 1
ATOM 1052 O O . TRP A 1 133 ? 0.386 3.773 3.127 1.00 94.88 133 TRP A O 1
ATOM 1062 N N . TYR A 1 134 ? 1.339 2.376 4.629 1.00 92.94 134 TYR A N 1
ATOM 1063 C CA . TYR A 1 134 ? 0.194 2.254 5.527 1.00 92.94 134 TYR A CA 1
ATOM 1064 C C . TYR A 1 134 ? 0.666 2.410 6.974 1.00 92.94 134 TYR A C 1
ATOM 1066 O O . TYR A 1 134 ? 1.098 1.447 7.592 1.00 92.94 134 TYR A O 1
ATOM 1074 N N . GLY A 1 135 ? 0.616 3.638 7.492 1.00 91.31 135 GLY A N 1
ATOM 1075 C CA . GLY A 1 135 ? 1.028 3.945 8.866 1.00 91.31 135 GLY A CA 1
ATOM 1076 C C . GLY A 1 135 ? -0.111 4.292 9.825 1.00 91.31 135 GLY A C 1
ATOM 1077 O O . GLY A 1 135 ? 0.154 4.560 10.990 1.00 91.31 135 GLY A O 1
ATOM 1078 N N . LEU A 1 136 ? -1.372 4.338 9.379 1.00 90.44 136 LEU A N 1
ATOM 1079 C CA . LEU A 1 136 ? -2.471 4.688 10.285 1.00 90.44 136 LEU A CA 1
ATOM 1080 C C . LEU A 1 136 ? -2.687 3.554 11.298 1.00 90.44 136 LEU A C 1
ATOM 1082 O O . LEU A 1 136 ? -2.642 2.381 10.936 1.00 90.44 136 LEU A O 1
ATOM 1086 N N . GLY A 1 137 ? -2.948 3.909 12.558 1.00 87.19 137 GLY A N 1
ATOM 1087 C CA . GLY A 1 137 ? -3.114 2.941 13.650 1.00 87.19 137 GLY A CA 1
ATOM 1088 C C . GLY A 1 137 ? -1.796 2.386 14.206 1.00 87.19 137 GLY A C 1
ATOM 1089 O O . GLY A 1 137 ? -1.826 1.559 15.113 1.00 87.19 137 GLY A O 1
ATOM 1090 N N . ILE A 1 138 ? -0.652 2.851 13.696 1.00 88.81 138 ILE A N 1
ATOM 1091 C CA . ILE A 1 138 ? 0.673 2.607 14.274 1.00 88.81 138 ILE A CA 1
ATOM 1092 C C . ILE A 1 138 ? 1.008 3.757 15.232 1.00 88.81 138 ILE A C 1
ATOM 1094 O O . ILE A 1 138 ? 0.650 4.905 14.968 1.00 88.81 138 ILE A O 1
ATOM 1098 N N . SER A 1 139 ? 1.668 3.459 16.355 1.00 85.88 139 SER A N 1
ATOM 1099 C CA . SER A 1 139 ? 2.052 4.481 17.333 1.00 85.88 139 SER A CA 1
ATOM 1100 C C . SER A 1 139 ? 3.094 5.449 16.764 1.00 85.88 139 SER A C 1
ATOM 1102 O O . SER A 1 139 ? 3.960 5.070 15.971 1.00 85.88 139 SER A O 1
ATOM 1104 N N . ASP A 1 140 ? 3.047 6.705 17.216 1.00 85.75 140 ASP A N 1
ATOM 1105 C CA . ASP A 1 140 ? 4.003 7.731 16.787 1.00 85.75 140 ASP A CA 1
ATOM 1106 C C . ASP A 1 140 ? 5.450 7.360 17.128 1.00 85.75 140 ASP A C 1
ATOM 1108 O O . ASP A 1 140 ? 6.354 7.680 16.367 1.00 85.75 140 ASP A O 1
ATOM 1112 N N . GLU A 1 141 ? 5.681 6.643 18.228 1.00 85.81 141 GLU A N 1
ATOM 1113 C CA . GLU A 1 141 ? 7.009 6.150 18.610 1.00 85.81 141 GLU A CA 1
ATOM 1114 C C . GLU A 1 141 ? 7.627 5.260 17.522 1.00 85.81 141 GLU A C 1
ATOM 1116 O O . GLU A 1 141 ? 8.781 5.452 17.138 1.00 85.81 141 GLU A O 1
ATOM 1121 N N . VAL A 1 142 ? 6.839 4.334 16.966 1.00 82.94 142 VAL A N 1
ATOM 1122 C CA . VAL A 1 142 ? 7.286 3.462 15.874 1.00 82.94 142 VAL A CA 1
ATOM 1123 C C . VAL A 1 142 ? 7.443 4.267 14.585 1.00 82.94 142 VAL A C 1
ATOM 1125 O O . VAL A 1 142 ? 8.436 4.113 13.877 1.00 82.94 142 VAL A O 1
ATOM 1128 N N . LEU A 1 143 ? 6.502 5.162 14.277 1.00 85.25 143 LEU A N 1
ATOM 1129 C CA . LEU A 1 143 ? 6.539 5.939 13.035 1.00 85.25 143 LEU A CA 1
ATOM 1130 C C . LEU A 1 143 ? 7.649 6.995 12.998 1.00 85.25 143 LEU A C 1
ATOM 1132 O O . LEU A 1 143 ? 8.135 7.311 11.918 1.00 85.25 143 LEU A O 1
ATOM 1136 N N . ASN A 1 144 ? 8.039 7.571 14.135 1.00 86.88 144 ASN A N 1
ATOM 1137 C CA . ASN A 1 144 ? 9.036 8.645 14.185 1.00 86.88 144 ASN A CA 1
ATOM 1138 C C . ASN A 1 144 ? 10.459 8.156 13.888 1.00 86.88 144 ASN A C 1
ATOM 1140 O O . ASN A 1 144 ? 11.295 8.956 13.479 1.00 86.88 144 ASN A O 1
ATOM 1144 N N . ASN A 1 145 ? 10.712 6.855 14.034 1.00 83.75 145 ASN A N 1
ATOM 1145 C CA . ASN A 1 145 ? 11.978 6.224 13.660 1.00 83.75 145 ASN A CA 1
ATOM 1146 C C . ASN A 1 145 ? 11.986 5.698 12.211 1.00 83.75 145 ASN A C 1
ATOM 1148 O O . ASN A 1 145 ? 12.942 5.038 11.813 1.00 83.75 145 ASN A O 1
ATOM 1152 N N . ASN A 1 146 ? 10.933 5.962 11.428 1.00 87.31 146 ASN A N 1
ATOM 1153 C CA . ASN A 1 146 ? 10.750 5.436 10.075 1.00 87.31 146 ASN A CA 1
ATOM 1154 C C . ASN A 1 146 ? 10.358 6.538 9.078 1.00 87.31 146 ASN A C 1
ATOM 1156 O O . ASN A 1 146 ? 9.954 7.641 9.453 1.00 87.31 146 ASN A O 1
ATOM 1160 N N . TYR A 1 147 ? 10.449 6.231 7.783 1.00 90.62 147 TYR A N 1
ATOM 1161 C CA . TYR A 1 147 ? 9.969 7.128 6.738 1.00 90.62 147 TYR A CA 1
ATOM 1162 C C . TYR A 1 147 ? 8.441 7.129 6.695 1.00 90.62 147 TYR A C 1
ATOM 1164 O O . TYR A 1 147 ? 7.790 6.090 6.591 1.00 90.62 147 TYR A O 1
ATOM 1172 N N . LYS A 1 148 ? 7.840 8.322 6.707 1.00 93.25 148 LYS A N 1
ATOM 1173 C CA . LYS A 1 148 ? 6.393 8.497 6.482 1.00 93.25 148 LYS A CA 1
ATOM 1174 C C . LYS A 1 148 ? 6.093 8.520 4.978 1.00 93.25 148 LYS A C 1
ATOM 1176 O O . LYS A 1 148 ? 5.532 9.481 4.440 1.00 93.25 148 LYS A O 1
ATOM 1181 N N . SER A 1 149 ? 6.556 7.489 4.278 1.00 95.00 149 SER A N 1
ATOM 1182 C CA . SER A 1 149 ? 6.472 7.327 2.826 1.00 95.00 149 SER A CA 1
ATOM 1183 C C . SER A 1 149 ? 6.626 5.849 2.436 1.00 95.00 149 SER A C 1
ATOM 1185 O O . SER A 1 149 ? 6.831 5.014 3.309 1.00 95.00 149 SER A O 1
ATOM 1187 N N . PRO A 1 150 ? 6.505 5.486 1.145 1.00 96.31 150 PRO A N 1
ATOM 1188 C CA . PRO A 1 150 ? 6.820 4.131 0.683 1.00 96.31 150 PRO A CA 1
ATOM 1189 C C . PRO A 1 150 ? 8.303 3.743 0.736 1.00 96.31 150 PRO A C 1
ATOM 1191 O O . PRO A 1 150 ? 8.626 2.653 0.265 1.00 96.31 150 PRO A O 1
ATOM 1194 N N . ARG A 1 151 ? 9.182 4.632 1.213 1.00 93.50 151 ARG A N 1
ATOM 1195 C CA . ARG A 1 151 ? 10.618 4.378 1.322 1.00 93.50 151 ARG A CA 1
ATOM 1196 C C . ARG A 1 151 ? 10.924 3.361 2.410 1.00 93.50 151 ARG A C 1
ATOM 1198 O O . ARG A 1 151 ? 10.387 3.529 3.522 1.00 93.50 151 ARG A O 1
#